Protein AF-A0A5K0XF85-F1 (afdb_monomer_lite)

Foldseek 3Di:
DDDPDDDDDDCVVVVVVVCVVDVQEEFADDDEPPPQWEKEAAPAWDPDKDWDKAQSDPRYCNNPIDIAITDRIKTFYQVLLVPDDAQAWAAEPPPAIKHWHDFDADPVRGTHYTYIHGDRVDDNVPHPHYTYIHDPDPPDDDDDDDDDDDPDPDDD

Sequence (156 aa):
GASKNLNLMEWDKLWTINKKLVDPVCPRHTAVVEEGRVLLTLTNGPETPFVRILPRHKKYEGAGQKATTYTKRIWVEKADASAMSAGEEVTLMDWGNAIINEIQKDQDENVTLMTGVLHLEGSVKTTKLKLTWLPETTELVNLSLVDLDYLITKKK

InterPro domains:
  IPR011035 Large ribosomal subunit protein bL25/Gln-tRNA synthetase, anti-codon-binding domain superfamily [SSF50715] (26-155)
  IPR020059 Glutamyl/glutaminyl-tRNA synthetase, class Ib, anti-codon binding domain [PF03950] (26-113)
  IPR050132 Glutamine/Glutamate--tRNA Ligase [PTHR43097] (1-156)

Secondary structure (DSSP, 8-state):
---SS-----HHHHHHHHHHHHTTT--------STT-EEEEETTS-SS-EEEEEESSTT-GGG-EEEEEE-SEEEE-HHHHHH--TT-EEEETTTEEEEEEEEEE-TTS-EEEEEEEEETTS-TTT-S-EE-EEES-TTPPP--------S--S--

Structure (mmCIF, N/CA/C/O backbone):
data_AF-A0A5K0XF85-F1
#
_entry.id   AF-A0A5K0XF85-F1
#
loop_
_atom_site.group_PDB
_atom_site.id
_atom_site.type_symbol
_atom_site.label_atom_id
_atom_site.label_alt_id
_atom_site.label_comp_id
_atom_site.label_asym_id
_atom_site.label_entity_id
_atom_site.label_seq_id
_atom_site.pdbx_PDB_ins_code
_atom_site.Cartn_x
_atom_site.Cartn_y
_atom_site.Cartn_z
_atom_site.occupancy
_atom_site.B_iso_or_equiv
_atom_site.auth_seq_id
_atom_site.auth_comp_id
_atom_site.auth_asym_id
_atom_site.auth_atom_id
_atom_site.pdbx_PDB_model_num
ATOM 1 N N . GLY A 1 1 ? 33.335 19.913 6.650 1.00 60.66 1 GLY A N 1
ATOM 2 C CA . GLY A 1 1 ? 34.682 20.039 6.060 1.00 60.66 1 GLY A CA 1
ATOM 3 C C . GLY A 1 1 ? 35.723 19.743 7.118 1.00 60.66 1 GLY A C 1
ATOM 4 O O . GLY A 1 1 ? 35.361 19.692 8.290 1.00 60.66 1 GLY A O 1
ATOM 5 N N . ALA A 1 2 ? 36.979 19.541 6.724 1.00 57.31 2 ALA A N 1
ATOM 6 C CA . ALA A 1 2 ? 38.074 19.389 7.679 1.00 57.31 2 ALA A CA 1
ATOM 7 C C . ALA A 1 2 ? 38.262 20.704 8.458 1.00 57.31 2 ALA A C 1
ATOM 9 O O . ALA A 1 2 ? 38.448 21.761 7.861 1.00 57.31 2 ALA A O 1
ATOM 10 N N . SER A 1 3 ? 38.147 20.643 9.783 1.00 75.44 3 SER A N 1
ATOM 11 C CA . SER A 1 3 ? 38.314 21.770 10.702 1.00 75.44 3 SER A CA 1
ATOM 12 C C . SER A 1 3 ? 39.074 21.284 11.930 1.00 75.44 3 SER A C 1
ATOM 14 O O . SER A 1 3 ? 38.939 20.125 12.315 1.00 75.44 3 SER A O 1
ATOM 16 N N . LYS A 1 4 ? 39.863 22.168 12.546 1.00 70.50 4 LYS A N 1
ATOM 17 C CA . LYS A 1 4 ? 40.552 21.888 13.814 1.00 70.50 4 LYS A CA 1
ATOM 18 C C . LYS A 1 4 ? 39.600 21.893 15.023 1.00 70.50 4 LYS A C 1
ATOM 20 O O . LYS A 1 4 ? 40.013 21.507 16.110 1.00 70.50 4 LYS A O 1
ATOM 25 N N . ASN A 1 5 ? 38.344 22.313 14.843 1.00 71.00 5 ASN A N 1
ATOM 26 C CA . ASN A 1 5 ? 37.335 22.338 15.903 1.00 71.00 5 ASN A CA 1
ATOM 27 C C . ASN A 1 5 ? 36.696 20.956 16.087 1.00 71.00 5 ASN A C 1
ATOM 29 O O . ASN A 1 5 ? 36.318 20.313 15.105 1.00 71.00 5 ASN A O 1
ATOM 33 N N . LEU A 1 6 ? 36.515 20.537 17.345 1.00 64.50 6 LEU A N 1
ATOM 34 C CA . LEU A 1 6 ? 35.748 19.340 17.689 1.00 64.50 6 LEU A CA 1
ATOM 35 C C . LEU A 1 6 ? 34.306 19.523 17.192 1.00 64.50 6 LEU A C 1
ATOM 37 O O . LEU A 1 6 ? 33.575 20.379 17.685 1.00 64.50 6 LEU A O 1
ATOM 41 N N . ASN A 1 7 ? 33.913 18.755 16.178 1.00 65.00 7 ASN A N 1
ATOM 42 C CA . ASN A 1 7 ? 32.585 18.841 15.584 1.00 65.00 7 ASN A CA 1
ATOM 43 C C . ASN A 1 7 ? 31.777 17.614 16.006 1.00 65.00 7 ASN A C 1
ATOM 45 O O . ASN A 1 7 ? 32.049 16.505 15.545 1.00 65.00 7 ASN A O 1
ATOM 49 N N . LEU A 1 8 ? 30.806 17.815 16.895 1.00 68.50 8 LEU A N 1
ATOM 50 C CA . LEU A 1 8 ? 29.811 16.798 17.211 1.00 68.50 8 LEU A CA 1
ATOM 51 C C . LEU A 1 8 ? 28.800 16.772 16.061 1.00 68.50 8 LEU A C 1
ATOM 53 O O . LEU A 1 8 ? 28.035 17.711 15.851 1.00 68.50 8 LEU A O 1
ATOM 57 N N . MET A 1 9 ? 28.860 15.717 15.252 1.00 74.19 9 MET A N 1
ATOM 58 C CA . MET A 1 9 ? 27.899 15.492 14.179 1.00 74.19 9 MET A CA 1
ATOM 59 C C . MET A 1 9 ? 26.726 14.685 14.731 1.00 74.19 9 MET A C 1
ATOM 61 O O . MET A 1 9 ? 26.930 13.606 15.279 1.00 74.19 9 MET A O 1
ATOM 65 N N . GLU A 1 10 ? 25.513 15.196 14.547 1.00 79.19 10 GLU A N 1
ATOM 66 C CA . GLU A 1 10 ? 24.287 14.469 14.877 1.00 79.19 10 GLU A CA 1
ATOM 67 C C . GLU A 1 10 ? 24.100 13.250 13.962 1.00 79.19 10 GLU A C 1
ATOM 69 O O . GLU A 1 10 ? 24.430 13.288 12.769 1.00 79.19 10 GLU A O 1
ATOM 74 N N . TRP A 1 11 ? 23.511 12.192 14.513 1.00 80.88 11 TRP A N 1
ATOM 75 C CA . TRP A 1 11 ? 23.132 10.968 13.798 1.00 80.88 11 TRP A CA 1
ATOM 76 C C . TRP A 1 11 ? 22.228 11.223 12.585 1.00 80.88 11 TRP A C 1
ATOM 78 O O . TRP A 1 11 ? 22.357 10.531 11.574 1.00 80.88 11 TRP A O 1
ATOM 88 N N . ASP A 1 12 ? 21.413 12.282 12.620 1.00 82.44 12 ASP A N 1
ATOM 89 C CA . ASP A 1 12 ? 20.583 12.725 11.494 1.00 82.44 12 ASP A CA 1
ATOM 90 C C . ASP A 1 12 ? 21.388 12.912 10.197 1.00 82.44 12 ASP A C 1
ATOM 92 O O . ASP A 1 12 ? 20.885 12.671 9.095 1.00 82.44 12 ASP A O 1
ATOM 96 N N . LYS A 1 13 ? 22.668 13.305 10.296 1.00 85.44 13 LYS A N 1
ATOM 97 C CA . LYS A 1 13 ? 23.546 13.443 9.123 1.00 85.44 13 LYS A CA 1
ATOM 98 C C . LYS A 1 13 ? 23.850 12.091 8.492 1.00 85.44 13 LYS A C 1
ATOM 100 O O . LYS A 1 13 ? 23.849 11.990 7.267 1.00 85.44 13 LYS A O 1
ATOM 105 N N . LEU A 1 14 ? 24.085 11.063 9.305 1.00 86.19 14 LEU A N 1
ATOM 106 C CA . LEU A 1 14 ? 24.346 9.708 8.826 1.00 86.19 14 LEU A CA 1
ATOM 107 C C . LEU A 1 14 ? 23.105 9.140 8.131 1.00 86.19 14 LEU A C 1
ATOM 109 O O . LEU A 1 14 ? 23.207 8.645 7.009 1.00 86.19 14 LEU A O 1
ATOM 113 N N . TRP A 1 15 ? 21.922 9.301 8.724 1.00 88.62 15 TRP A N 1
ATOM 114 C CA . TRP A 1 15 ? 20.667 8.896 8.087 1.00 88.62 15 TRP A CA 1
ATOM 115 C C . TRP A 1 15 ? 20.376 9.659 6.802 1.00 88.62 15 TRP A C 1
ATOM 117 O O . TRP A 1 15 ? 19.977 9.053 5.809 1.00 88.62 15 TRP A O 1
ATOM 127 N N . THR A 1 16 ? 20.644 10.964 6.774 1.00 91.31 16 THR A N 1
ATOM 128 C CA . THR A 1 16 ? 20.495 11.777 5.560 1.00 91.31 16 THR A CA 1
ATOM 129 C C . THR A 1 16 ? 21.409 11.281 4.440 1.00 91.31 16 THR A C 1
ATOM 131 O O . THR A 1 16 ? 20.968 11.167 3.296 1.00 91.31 16 THR A O 1
ATOM 134 N N . ILE A 1 17 ? 22.670 10.955 4.750 1.00 93.50 17 ILE A N 1
ATOM 135 C CA . ILE A 1 17 ? 23.620 10.407 3.771 1.00 93.50 17 ILE A CA 1
ATOM 136 C C . ILE A 1 17 ? 23.139 9.041 3.273 1.00 93.50 17 ILE A C 1
ATOM 138 O O . ILE A 1 17 ? 23.051 8.844 2.062 1.00 93.50 17 ILE A O 1
ATOM 142 N N . ASN A 1 18 ? 22.760 8.134 4.176 1.00 93.81 18 ASN A N 1
ATOM 143 C CA . ASN A 1 18 ? 22.259 6.810 3.806 1.00 93.81 18 ASN A CA 1
ATOM 144 C C . ASN A 1 18 ? 21.017 6.913 2.921 1.00 93.81 18 ASN A C 1
ATOM 146 O O . ASN A 1 18 ? 20.977 6.317 1.847 1.00 93.81 18 ASN A O 1
ATOM 150 N N . LYS A 1 19 ? 20.038 7.736 3.309 1.00 93.31 19 LYS A N 1
ATOM 151 C CA . LYS A 1 19 ? 18.836 7.986 2.509 1.00 93.31 19 LYS A CA 1
ATOM 152 C C . LYS A 1 19 ? 19.192 8.532 1.129 1.00 93.31 19 LYS A C 1
ATOM 154 O O . LYS A 1 19 ? 18.662 8.046 0.140 1.00 93.31 19 LYS A O 1
ATOM 159 N N . LYS A 1 20 ? 20.125 9.486 1.036 1.00 95.25 20 LYS A N 1
ATOM 160 C CA . LYS A 1 20 ? 20.564 10.058 -0.248 1.00 95.25 20 LYS A CA 1
ATOM 161 C C . LYS A 1 20 ? 21.210 9.024 -1.176 1.00 95.25 20 LYS A C 1
ATOM 163 O O . LYS A 1 20 ? 21.114 9.180 -2.388 1.00 95.25 20 LYS A O 1
ATOM 168 N N . LEU A 1 21 ? 21.876 8.008 -0.632 1.00 95.12 21 LEU A N 1
ATOM 169 C CA . LEU A 1 21 ? 22.511 6.948 -1.419 1.00 95.12 21 LEU A CA 1
ATOM 170 C C . LEU A 1 21 ? 21.531 5.830 -1.793 1.00 95.12 21 LEU A C 1
ATOM 172 O O . LEU A 1 21 ? 21.565 5.346 -2.919 1.00 95.12 21 LEU A O 1
ATOM 176 N N . VAL A 1 22 ? 20.662 5.430 -0.863 1.00 94.44 22 VAL A N 1
ATOM 177 C CA . VAL A 1 22 ? 19.769 4.272 -1.016 1.00 94.44 22 VAL A CA 1
ATOM 178 C C . VAL A 1 22 ? 18.484 4.640 -1.758 1.00 94.44 22 VAL A C 1
ATOM 180 O O . VAL A 1 22 ? 18.071 3.914 -2.661 1.00 94.44 22 VAL A O 1
ATOM 183 N N . ASP A 1 23 ? 17.865 5.776 -1.426 1.00 94.25 23 ASP A N 1
ATOM 184 C CA . ASP A 1 23 ? 16.566 6.164 -1.981 1.00 94.25 23 ASP A CA 1
ATOM 185 C C . ASP A 1 23 ? 16.567 6.308 -3.514 1.00 94.25 23 ASP A C 1
ATOM 187 O O . ASP A 1 23 ? 15.628 5.843 -4.143 1.00 94.25 23 ASP A O 1
ATOM 191 N N . PRO A 1 24 ? 17.595 6.845 -4.194 1.00 96.00 24 PRO A N 1
ATOM 192 C CA . PRO A 1 24 ? 17.550 6.949 -5.655 1.00 96.00 24 PRO A CA 1
ATOM 193 C C . PRO A 1 24 ? 17.564 5.608 -6.403 1.00 96.00 24 PRO A C 1
ATOM 195 O O . PRO A 1 24 ? 17.237 5.591 -7.589 1.00 96.00 24 PRO A O 1
ATOM 198 N N . VAL A 1 25 ? 17.972 4.511 -5.750 1.00 95.94 25 VAL A N 1
ATOM 199 C CA . VAL A 1 25 ? 18.267 3.233 -6.423 1.00 95.94 25 VAL A CA 1
ATOM 200 C C . VAL A 1 25 ? 17.487 2.034 -5.888 1.00 95.94 25 VAL A C 1
ATOM 202 O O . VAL A 1 25 ? 17.343 1.044 -6.605 1.00 95.94 25 VAL A O 1
ATOM 205 N N . CYS A 1 26 ? 16.981 2.060 -4.651 1.00 95.44 26 CYS A N 1
ATOM 206 C CA . CYS A 1 26 ? 16.450 0.835 -4.053 1.00 95.44 26 CYS A CA 1
ATOM 207 C C . CYS A 1 26 ? 15.074 0.435 -4.630 1.00 95.44 26 CYS A C 1
ATOM 209 O O . CYS A 1 26 ? 14.253 1.290 -4.952 1.00 95.44 26 CYS A O 1
ATOM 211 N N . PRO A 1 27 ? 14.765 -0.861 -4.792 1.00 95.56 27 PRO A N 1
ATOM 212 C CA . PRO A 1 27 ? 13.441 -1.294 -5.244 1.00 95.56 27 PRO A CA 1
ATOM 213 C C . PRO A 1 27 ? 12.358 -0.931 -4.217 1.00 95.56 27 PRO A C 1
ATOM 215 O O . PRO A 1 27 ? 12.638 -0.802 -3.025 1.00 95.56 27 PRO A O 1
ATOM 218 N N . ARG A 1 28 ? 11.114 -0.734 -4.672 1.00 94.06 28 ARG A N 1
ATOM 219 C CA . ARG A 1 28 ? 9.980 -0.389 -3.803 1.00 94.06 28 ARG A CA 1
ATOM 220 C C . ARG A 1 28 ? 9.068 -1.593 -3.683 1.00 94.06 28 ARG A C 1
ATOM 222 O O . ARG A 1 28 ? 8.667 -2.185 -4.687 1.00 94.06 28 ARG A O 1
ATOM 229 N N . HIS A 1 29 ? 8.747 -1.922 -2.443 1.00 92.69 29 HIS A N 1
ATOM 230 C CA . HIS A 1 29 ? 7.884 -3.028 -2.070 1.00 92.69 29 HIS A CA 1
ATOM 231 C C . HIS A 1 29 ? 6.687 -2.486 -1.300 1.00 92.69 29 HIS A C 1
ATOM 233 O O . HIS A 1 29 ? 6.766 -1.422 -0.688 1.00 92.69 29 HIS A O 1
ATOM 239 N N . THR A 1 30 ? 5.586 -3.220 -1.362 1.00 93.88 30 THR A N 1
ATOM 240 C CA . THR A 1 30 ? 4.365 -2.905 -0.631 1.00 93.88 30 THR A CA 1
ATOM 241 C C . THR A 1 30 ? 4.112 -4.040 0.340 1.00 93.88 30 THR A C 1
ATOM 243 O O . THR A 1 30 ? 4.155 -5.204 -0.052 1.00 93.88 30 THR A O 1
ATOM 246 N N . ALA A 1 31 ? 3.875 -3.685 1.593 1.00 93.94 31 ALA A N 1
ATOM 247 C CA . ALA A 1 31 ? 3.411 -4.581 2.633 1.00 93.94 31 ALA A CA 1
ATOM 248 C C . ALA A 1 31 ? 2.178 -3.935 3.267 1.00 93.94 31 ALA A C 1
ATOM 250 O O . ALA A 1 31 ? 2.027 -2.719 3.208 1.00 93.94 31 ALA A O 1
ATOM 251 N N . VAL A 1 32 ? 1.303 -4.759 3.827 1.00 94.88 32 VAL A N 1
ATOM 252 C CA . VAL A 1 32 ? 0.155 -4.328 4.625 1.00 94.88 32 VAL A CA 1
ATOM 253 C C . VAL A 1 32 ? 0.239 -5.125 5.915 1.00 94.88 32 VAL A C 1
ATOM 255 O O . VAL A 1 32 ? 0.412 -6.346 5.864 1.00 94.88 32 VAL A O 1
ATOM 258 N N . VAL A 1 33 ? 0.153 -4.443 7.055 1.00 94.19 33 VAL A N 1
ATOM 259 C CA . VAL A 1 33 ? 0.147 -5.093 8.371 1.00 94.19 33 VAL A CA 1
ATOM 260 C C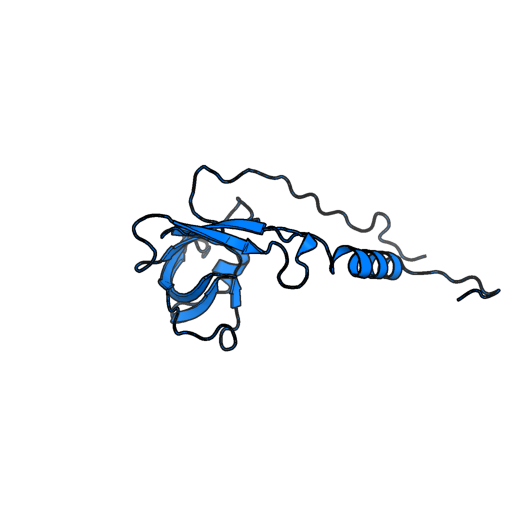 . VAL A 1 33 ? -1.050 -6.038 8.448 1.00 94.19 33 VAL A C 1
ATOM 262 O O . VAL A 1 33 ? -2.171 -5.635 8.158 1.00 94.19 33 VAL A O 1
ATOM 265 N N . GLU A 1 34 ? -0.817 -7.305 8.794 1.00 92.00 34 GLU A N 1
ATOM 266 C CA . GLU A 1 34 ? -1.880 -8.317 8.840 1.00 92.00 34 GLU A CA 1
ATOM 267 C C . GLU A 1 34 ? -2.945 -7.981 9.889 1.00 92.00 34 GLU A C 1
ATOM 269 O O . GLU A 1 34 ? -4.142 -8.131 9.638 1.00 92.00 34 GLU A O 1
ATOM 274 N N . GLU A 1 35 ? -2.512 -7.476 11.042 1.00 92.00 35 GLU A N 1
ATOM 275 C CA . GLU A 1 35 ? -3.402 -7.058 12.114 1.00 92.00 35 GLU A CA 1
ATOM 276 C C . GLU A 1 35 ? -4.239 -5.844 11.694 1.00 92.00 35 GLU A C 1
ATOM 278 O O . GLU A 1 35 ? -3.728 -4.762 11.404 1.00 92.00 35 GLU A O 1
ATOM 283 N N . GLY A 1 36 ? -5.557 -6.034 11.665 1.00 91.62 36 GLY A N 1
ATOM 284 C CA . GLY A 1 36 ? -6.509 -4.966 11.380 1.00 91.62 36 GLY A CA 1
ATOM 285 C C . GLY A 1 36 ? -6.556 -4.508 9.922 1.00 91.62 36 GLY A C 1
ATOM 286 O O . GLY A 1 36 ? -7.214 -3.503 9.652 1.00 91.62 36 GLY A O 1
ATOM 287 N N . ARG A 1 37 ? -5.903 -5.207 8.979 1.00 95.25 37 ARG A N 1
ATOM 288 C CA . ARG A 1 37 ? -6.077 -4.910 7.548 1.00 95.25 37 ARG A CA 1
ATOM 289 C C . ARG A 1 37 ? -7.549 -4.960 7.168 1.00 95.25 37 ARG A C 1
ATOM 291 O O . ARG A 1 37 ? -8.285 -5.856 7.580 1.00 95.25 37 ARG A O 1
ATOM 298 N N . VAL A 1 38 ? -7.951 -4.024 6.325 1.00 97.56 38 VAL A N 1
ATOM 299 C CA . VAL A 1 38 ? -9.336 -3.903 5.885 1.00 97.56 38 VAL A CA 1
ATOM 300 C C . VAL A 1 38 ? -9.448 -4.420 4.467 1.00 97.56 38 VAL A C 1
ATOM 302 O O . VAL A 1 38 ? -8.601 -4.151 3.612 1.00 97.56 38 VAL A O 1
ATOM 305 N N . LEU A 1 39 ? -10.507 -5.177 4.215 1.00 97.75 39 LEU A N 1
ATOM 306 C CA . LEU A 1 39 ? -10.813 -5.657 2.884 1.00 97.75 39 LEU A CA 1
ATOM 307 C C . LEU A 1 39 ? -11.670 -4.631 2.135 1.00 97.75 39 LEU A C 1
ATOM 309 O O . LEU A 1 39 ? -12.795 -4.334 2.540 1.00 97.75 39 LEU A O 1
ATOM 313 N N . LEU A 1 40 ? -11.161 -4.148 1.004 1.00 98.25 40 LEU A N 1
ATOM 314 C CA . LEU A 1 40 ? -11.880 -3.300 0.061 1.00 98.25 40 LEU A CA 1
ATOM 315 C C . LEU A 1 40 ? -12.331 -4.128 -1.148 1.00 98.25 40 LEU A C 1
ATOM 317 O O . LEU A 1 40 ? -11.515 -4.704 -1.870 1.00 98.25 40 LEU A O 1
ATOM 321 N N . THR A 1 41 ? -13.641 -4.169 -1.386 1.00 98.31 41 THR A N 1
ATOM 322 C CA . THR A 1 41 ? -14.239 -4.823 -2.557 1.00 98.31 41 THR A CA 1
ATOM 323 C C . THR A 1 41 ? -14.602 -3.787 -3.616 1.00 98.31 41 THR A C 1
ATOM 325 O O . THR A 1 41 ? -15.482 -2.953 -3.409 1.00 98.31 41 THR A O 1
ATOM 328 N N . LEU A 1 42 ? -13.952 -3.870 -4.776 1.00 98.06 42 LEU A N 1
ATOM 329 C CA . LEU A 1 42 ? -14.222 -3.028 -5.938 1.00 98.06 42 LEU A CA 1
ATOM 330 C C . LEU A 1 42 ? -15.331 -3.675 -6.772 1.00 98.06 42 LEU A C 1
ATOM 332 O O . LEU A 1 42 ? -15.113 -4.697 -7.419 1.00 98.06 42 LEU A O 1
ATOM 336 N N . THR A 1 43 ? -16.543 -3.128 -6.761 1.00 97.19 43 THR A N 1
ATOM 337 C CA . THR A 1 43 ? -17.714 -3.808 -7.342 1.00 97.19 43 THR A CA 1
ATOM 338 C C . THR A 1 43 ? -17.618 -3.972 -8.860 1.00 97.19 43 THR A C 1
ATOM 340 O O . THR A 1 43 ? -18.006 -5.026 -9.366 1.00 97.19 43 THR A O 1
ATOM 343 N N . ASN A 1 44 ? -17.012 -3.000 -9.550 1.00 96.81 44 ASN A N 1
ATOM 344 C CA . ASN A 1 44 ? -16.635 -3.028 -10.971 1.00 96.81 44 ASN A CA 1
ATOM 345 C C . ASN A 1 44 ? -15.145 -3.376 -11.197 1.00 96.81 44 ASN A C 1
ATOM 347 O O . ASN A 1 44 ? -14.582 -3.066 -12.247 1.00 96.81 44 ASN A O 1
ATOM 351 N N . GLY A 1 45 ? -14.486 -3.973 -10.198 1.00 94.31 45 GLY A N 1
ATOM 352 C CA . GLY A 1 45 ? -13.148 -4.539 -10.346 1.00 94.31 45 GLY A CA 1
ATOM 353 C C . GLY A 1 45 ? -13.122 -5.717 -11.333 1.00 94.31 45 GLY A C 1
ATOM 354 O O . GLY A 1 45 ? -14.175 -6.191 -11.764 1.00 94.31 45 GLY A O 1
ATOM 355 N N . PRO A 1 46 ? -11.930 -6.220 -11.693 1.00 94.62 46 PRO A N 1
ATOM 356 C CA . PRO A 1 46 ? -11.802 -7.306 -12.659 1.00 94.62 46 PRO A CA 1
ATOM 357 C C . PRO A 1 46 ? -12.494 -8.586 -12.176 1.00 94.62 46 PRO A C 1
ATOM 359 O O . PRO A 1 46 ? -12.251 -9.031 -11.054 1.00 94.62 46 PRO A O 1
ATOM 362 N N . GLU A 1 47 ? -13.321 -9.191 -13.033 1.00 92.50 47 GLU A N 1
ATOM 363 C CA . GLU A 1 47 ? -13.986 -10.472 -12.741 1.00 92.50 47 GLU A CA 1
ATOM 364 C C . GLU A 1 47 ? -12.971 -11.607 -12.592 1.00 92.50 47 GLU A C 1
ATOM 366 O O . GLU A 1 47 ? -13.014 -12.368 -11.627 1.00 92.50 47 GLU A O 1
ATOM 371 N N . THR A 1 48 ? -12.015 -11.666 -13.520 1.00 94.50 48 THR A N 1
ATOM 372 C CA . THR A 1 48 ? -10.875 -12.584 -13.476 1.00 94.50 48 THR A CA 1
ATOM 373 C C . THR A 1 48 ? -9.616 -11.821 -13.082 1.00 94.50 48 THR A C 1
ATOM 375 O O . THR A 1 48 ? -9.310 -10.810 -13.725 1.00 94.50 48 THR A O 1
ATOM 378 N N . PRO A 1 49 ? -8.856 -12.289 -12.075 1.00 96.00 49 PRO A N 1
ATOM 379 C CA . PRO A 1 49 ? -7.574 -11.693 -11.735 1.00 96.00 49 PRO A CA 1
ATOM 380 C C . PRO A 1 49 ? -6.641 -11.617 -12.943 1.00 96.00 49 PRO A C 1
ATOM 382 O O . PRO A 1 49 ? -6.569 -12.549 -13.744 1.00 96.00 49 PRO A O 1
ATOM 385 N N . PHE A 1 50 ? -5.898 -10.521 -13.059 1.00 96.25 50 PHE A N 1
ATOM 386 C CA . PHE A 1 50 ? -4.894 -10.355 -14.107 1.00 96.25 50 PHE A CA 1
ATOM 387 C C . PHE A 1 50 ? -3.606 -9.765 -13.541 1.00 96.25 50 PHE A C 1
ATOM 389 O O . PHE A 1 50 ? -3.599 -9.144 -12.480 1.00 96.25 50 PHE A O 1
ATOM 396 N N . VAL A 1 51 ? -2.505 -9.938 -14.266 1.00 96.88 51 VAL A N 1
ATOM 397 C CA . VAL A 1 51 ? -1.177 -9.480 -13.848 1.00 96.88 51 VAL A CA 1
ATOM 398 C C . VAL A 1 51 ? -0.689 -8.382 -14.785 1.00 96.88 51 VAL A C 1
ATOM 400 O O . VAL A 1 51 ? -0.836 -8.489 -16.003 1.00 96.88 51 VAL A O 1
ATOM 403 N N . ARG A 1 52 ? -0.070 -7.333 -14.234 1.00 96.81 52 ARG A N 1
ATOM 404 C CA . ARG A 1 52 ? 0.742 -6.383 -15.013 1.00 96.81 52 ARG A CA 1
ATOM 405 C C . ARG A 1 52 ? 2.175 -6.381 -14.522 1.00 96.81 52 ARG A C 1
ATOM 407 O O . ARG A 1 52 ? 2.433 -6.533 -13.329 1.00 96.81 52 ARG A O 1
ATOM 414 N N . ILE A 1 53 ? 3.096 -6.163 -15.452 1.00 97.00 53 ILE A N 1
ATOM 415 C CA . ILE A 1 53 ? 4.500 -5.942 -15.135 1.00 97.00 53 ILE A CA 1
ATOM 416 C C . ILE A 1 53 ? 4.726 -4.439 -14.979 1.00 97.00 53 ILE A C 1
ATOM 418 O O . ILE A 1 53 ? 4.387 -3.656 -15.864 1.00 97.00 53 ILE A O 1
ATOM 422 N N . LEU A 1 54 ? 5.271 -4.043 -13.832 1.00 95.38 54 LEU A N 1
ATOM 423 C CA . LEU A 1 54 ? 5.507 -2.653 -13.458 1.00 95.38 54 LEU A CA 1
ATOM 424 C C . LEU A 1 54 ? 6.956 -2.455 -13.003 1.00 95.38 54 LEU A C 1
ATOM 426 O O . LEU A 1 54 ? 7.549 -3.376 -12.437 1.00 95.38 54 LEU A O 1
ATOM 430 N N . PRO A 1 55 ? 7.541 -1.259 -13.168 1.00 96.31 55 PRO A N 1
ATOM 431 C CA . PRO A 1 55 ? 8.858 -0.969 -12.614 1.00 96.31 55 PRO A CA 1
ATOM 432 C C . PRO A 1 55 ? 8.823 -1.007 -11.081 1.00 96.31 55 PRO A C 1
ATOM 434 O O . PRO A 1 55 ? 7.906 -0.477 -10.450 1.00 96.31 55 PRO A O 1
ATOM 437 N N . ARG A 1 56 ? 9.864 -1.570 -10.456 1.00 95.38 56 ARG A N 1
ATOM 438 C CA . ARG A 1 56 ? 10.042 -1.493 -8.994 1.00 95.38 56 ARG A CA 1
ATOM 439 C C . ARG A 1 56 ? 10.416 -0.092 -8.531 1.00 95.38 56 ARG A C 1
ATOM 441 O O . ARG A 1 56 ? 10.162 0.247 -7.382 1.00 95.38 56 ARG A O 1
ATOM 448 N N . HIS A 1 57 ? 11.022 0.715 -9.400 1.00 95.69 57 HIS A N 1
ATOM 449 C CA . HIS A 1 57 ? 11.363 2.106 -9.128 1.00 95.69 57 HIS A CA 1
ATOM 450 C C . HIS A 1 57 ? 11.099 2.968 -10.371 1.00 95.69 57 HIS A C 1
ATOM 452 O O . HIS A 1 57 ? 11.810 2.879 -11.364 1.00 95.69 57 HIS A O 1
ATOM 458 N N . LYS A 1 58 ? 10.120 3.882 -10.305 1.00 92.19 58 LYS A N 1
ATOM 459 C CA . LYS A 1 58 ? 9.685 4.702 -11.461 1.00 92.19 58 LYS A CA 1
ATOM 460 C C . LYS A 1 58 ? 10.792 5.544 -12.105 1.00 92.19 58 LYS A C 1
ATOM 462 O O . LYS A 1 58 ? 10.727 5.837 -13.288 1.00 92.19 58 LYS A O 1
ATOM 467 N N . LYS A 1 59 ? 11.775 5.968 -11.308 1.00 93.69 59 LYS A N 1
ATOM 468 C CA . LYS A 1 59 ? 12.912 6.793 -11.756 1.00 93.69 59 LYS A CA 1
ATOM 469 C C . LYS A 1 59 ? 14.238 6.036 -11.928 1.00 93.69 59 LYS A C 1
ATOM 471 O O . LYS A 1 59 ? 15.235 6.676 -12.230 1.00 93.69 59 LYS A O 1
ATOM 476 N N . TYR A 1 60 ? 14.273 4.722 -11.688 1.00 95.44 60 TYR A N 1
ATOM 477 C CA . TYR A 1 60 ? 15.517 3.951 -11.735 1.00 95.44 60 TYR A CA 1
ATOM 478 C C . TYR A 1 60 ? 15.267 2.559 -12.309 1.00 95.44 60 TYR A C 1
ATOM 480 O O . TYR A 1 60 ? 14.808 1.650 -11.622 1.00 95.44 60 TYR A O 1
ATOM 488 N N . GLU A 1 61 ? 15.580 2.404 -13.591 1.00 93.94 61 GLU A N 1
ATOM 489 C CA . GLU A 1 61 ? 15.368 1.161 -14.336 1.00 93.94 61 GLU A CA 1
ATOM 490 C C . GLU A 1 61 ? 16.175 -0.018 -13.768 1.00 93.94 61 GLU A C 1
ATOM 492 O O . GLU A 1 61 ? 15.694 -1.150 -13.762 1.00 93.94 61 GLU A O 1
ATOM 497 N N . GLY A 1 62 ? 17.353 0.250 -13.189 1.00 94.88 62 GLY A N 1
ATOM 498 C CA . GLY A 1 62 ? 18.214 -0.769 -12.578 1.00 94.88 62 GLY A CA 1
ATOM 499 C C . GLY A 1 62 ? 17.588 -1.507 -11.387 1.00 94.88 62 GLY A C 1
ATOM 500 O O . GLY A 1 62 ? 18.057 -2.582 -11.026 1.00 94.88 62 GLY A O 1
ATOM 501 N N . ALA A 1 63 ? 16.499 -0.987 -10.803 1.00 94.94 63 ALA A N 1
ATOM 502 C CA . ALA A 1 63 ? 15.725 -1.700 -9.782 1.00 94.94 63 ALA A CA 1
ATOM 503 C C . ALA A 1 63 ? 14.894 -2.863 -10.357 1.00 94.94 63 ALA A C 1
ATOM 505 O O . ALA A 1 63 ? 14.318 -3.637 -9.591 1.00 94.94 63 ALA A O 1
ATOM 506 N N . GLY A 1 64 ? 14.794 -2.982 -11.683 1.00 96.69 64 GLY A N 1
ATOM 507 C CA . GLY A 1 64 ? 14.042 -4.031 -12.355 1.00 96.69 64 GLY A CA 1
ATOM 508 C C . GLY A 1 64 ? 12.526 -3.863 -12.249 1.00 96.69 64 GLY A C 1
ATOM 509 O O . GLY A 1 64 ? 11.991 -2.782 -11.979 1.00 96.69 64 GLY A O 1
ATOM 510 N N . GLN A 1 65 ? 11.816 -4.965 -12.485 1.00 96.62 65 GLN A N 1
ATOM 511 C CA . GLN A 1 65 ? 10.359 -4.998 -12.610 1.00 96.62 65 GLN A CA 1
ATOM 512 C C . GLN A 1 65 ? 9.717 -5.923 -11.558 1.00 96.62 65 GLN A C 1
ATOM 514 O O . GLN A 1 65 ? 10.384 -6.742 -10.916 1.00 96.62 65 GLN A O 1
ATOM 519 N N . LYS A 1 66 ? 8.415 -5.752 -11.334 1.00 94.81 66 LYS A N 1
ATOM 520 C CA . LYS A 1 66 ? 7.566 -6.586 -10.477 1.00 94.81 66 LYS A CA 1
ATOM 521 C C . LYS A 1 66 ? 6.306 -6.988 -11.236 1.00 94.81 66 LYS A C 1
ATOM 523 O O . LYS A 1 66 ? 5.785 -6.202 -12.021 1.00 94.81 66 LYS A O 1
ATOM 528 N N . ALA A 1 67 ? 5.813 -8.189 -10.962 1.00 95.19 67 ALA A N 1
ATOM 529 C CA . ALA A 1 67 ? 4.463 -8.590 -11.323 1.00 95.19 67 ALA A CA 1
ATOM 530 C C . ALA A 1 67 ? 3.503 -8.094 -10.235 1.00 95.19 67 ALA A C 1
ATOM 532 O O . ALA A 1 67 ? 3.746 -8.300 -9.047 1.00 95.19 67 ALA A O 1
ATOM 533 N N . THR A 1 68 ? 2.446 -7.394 -10.624 1.00 95.94 68 THR A N 1
ATOM 534 C CA . THR A 1 68 ? 1.382 -6.949 -9.721 1.00 95.94 68 THR A CA 1
ATOM 535 C C . THR A 1 68 ? 0.075 -7.573 -10.176 1.00 95.94 68 THR A C 1
ATOM 537 O O . THR A 1 68 ? -0.343 -7.371 -11.317 1.00 95.94 68 THR A O 1
ATOM 540 N N . THR A 1 69 ? -0.534 -8.358 -9.290 1.00 96.75 69 THR A N 1
ATOM 541 C CA . THR A 1 69 ? -1.821 -9.020 -9.517 1.00 96.75 69 THR A CA 1
ATOM 542 C C . THR A 1 69 ? -2.948 -8.082 -9.104 1.00 96.75 69 THR A C 1
ATOM 544 O O . THR A 1 69 ? -2.927 -7.518 -8.013 1.00 96.75 69 THR A O 1
ATOM 547 N N . TYR A 1 70 ? -3.928 -7.923 -9.983 1.00 96.75 70 TYR A N 1
ATOM 548 C CA . TYR A 1 70 ? -5.101 -7.082 -9.799 1.00 96.75 70 TYR A CA 1
ATOM 549 C C . TYR A 1 70 ? -6.322 -7.974 -9.616 1.00 96.75 70 TYR A C 1
ATOM 551 O O . TYR A 1 70 ? -6.616 -8.815 -10.466 1.00 96.75 70 TYR A O 1
ATOM 559 N N . THR A 1 71 ? -7.033 -7.783 -8.511 1.00 97.50 71 THR A N 1
ATOM 560 C CA . THR A 1 71 ? -8.164 -8.612 -8.079 1.00 97.50 71 THR A CA 1
ATOM 561 C C . THR A 1 71 ? -9.340 -7.732 -7.690 1.00 97.50 71 THR A C 1
ATOM 563 O O . THR A 1 71 ? -9.163 -6.604 -7.247 1.00 97.50 71 THR A O 1
ATOM 566 N N . LYS A 1 72 ? -10.565 -8.250 -7.780 1.00 97.38 72 LYS A N 1
ATOM 567 C CA . LYS A 1 72 ? -11.762 -7.524 -7.331 1.00 97.38 72 LYS A CA 1
ATOM 568 C C . LYS A 1 72 ? -11.700 -7.084 -5.858 1.00 97.38 72 LYS A C 1
ATOM 570 O O . LYS A 1 72 ? -12.288 -6.073 -5.485 1.00 97.38 72 LYS A O 1
ATOM 575 N N . ARG A 1 73 ? -11.017 -7.864 -5.020 1.00 97.94 73 ARG A N 1
ATOM 576 C CA . ARG A 1 73 ? -10.892 -7.660 -3.573 1.00 97.94 73 ARG A CA 1
ATOM 577 C C . ARG A 1 73 ? -9.432 -7.406 -3.227 1.00 97.94 73 ARG A C 1
ATOM 579 O O . ARG A 1 73 ? -8.566 -8.155 -3.684 1.00 97.94 73 ARG A O 1
ATOM 586 N N . ILE A 1 74 ? -9.168 -6.363 -2.448 1.00 98.12 74 ILE A N 1
ATOM 587 C CA . ILE A 1 74 ? -7.818 -5.954 -2.053 1.00 98.12 74 ILE A CA 1
ATOM 588 C C . ILE A 1 74 ? -7.744 -5.642 -0.564 1.00 98.12 74 ILE A C 1
ATOM 590 O O . ILE A 1 74 ? -8.713 -5.190 0.041 1.00 98.12 74 ILE A O 1
ATOM 594 N N . TRP A 1 75 ? -6.572 -5.866 0.011 1.00 98.06 75 TRP A N 1
ATOM 595 C CA . TRP A 1 75 ? -6.221 -5.483 1.367 1.00 98.06 75 TRP A CA 1
ATOM 596 C C . TRP A 1 75 ? -5.644 -4.075 1.387 1.00 98.06 75 TRP A C 1
ATOM 598 O O . TRP A 1 75 ? -4.764 -3.750 0.584 1.00 98.06 75 TRP A O 1
ATOM 608 N N . VAL A 1 76 ? -6.105 -3.273 2.340 1.00 97.44 76 VAL A N 1
ATOM 609 C CA . VAL A 1 76 ? -5.588 -1.935 2.634 1.00 97.44 76 VAL A CA 1
ATOM 610 C C . VAL A 1 76 ? -5.276 -1.808 4.123 1.00 97.44 76 VAL A C 1
ATOM 612 O O . VAL A 1 76 ? -5.814 -2.552 4.949 1.00 97.44 76 VAL A O 1
ATOM 615 N N . GLU A 1 77 ? -4.378 -0.890 4.473 1.00 95.44 77 GLU A N 1
ATOM 616 C CA . GLU A 1 77 ? -3.997 -0.674 5.869 1.00 95.44 77 GLU A CA 1
ATOM 617 C C . GLU A 1 77 ? -5.150 -0.104 6.702 1.00 95.44 77 GLU A C 1
ATOM 619 O O . GLU A 1 77 ? -5.965 0.683 6.220 1.00 95.44 77 GLU A O 1
ATOM 624 N N . LYS A 1 78 ? -5.185 -0.462 7.992 1.00 94.75 78 LYS A N 1
ATOM 625 C CA . LYS A 1 78 ? -6.190 0.031 8.944 1.00 94.75 78 LYS A CA 1
ATOM 626 C C . LYS A 1 78 ? -6.199 1.556 9.053 1.00 94.75 78 LYS A C 1
ATOM 628 O O . LYS A 1 78 ? -7.269 2.161 9.132 1.00 94.75 78 LYS A O 1
ATOM 633 N N . ALA A 1 79 ? -5.013 2.165 9.089 1.00 93.56 79 ALA A N 1
ATOM 634 C CA . ALA A 1 79 ? -4.855 3.610 9.233 1.00 93.56 79 ALA A CA 1
ATOM 635 C C . ALA A 1 79 ? -5.432 4.346 8.017 1.00 93.56 79 ALA A C 1
ATOM 637 O O . ALA A 1 79 ? -6.226 5.271 8.176 1.00 93.56 79 ALA A O 1
ATOM 638 N N . ASP A 1 80 ? -5.112 3.857 6.820 1.00 94.38 80 ASP A N 1
ATOM 639 C CA . ASP A 1 80 ? -5.659 4.352 5.560 1.00 94.38 80 ASP A CA 1
ATOM 640 C C . ASP A 1 80 ?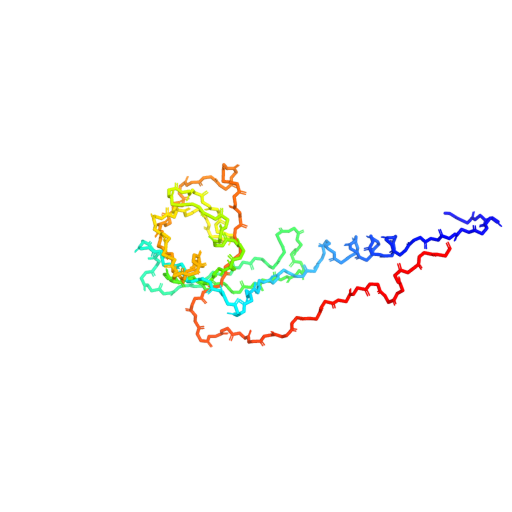 -7.181 4.166 5.489 1.00 94.38 80 ASP A C 1
ATOM 642 O O . ASP A 1 80 ? -7.906 5.098 5.147 1.00 94.38 80 ASP A O 1
ATOM 646 N N . ALA A 1 81 ? -7.683 2.986 5.868 1.00 94.81 81 ALA A N 1
ATOM 647 C CA . ALA A 1 81 ? -9.115 2.693 5.904 1.00 94.81 81 ALA A CA 1
ATOM 648 C C . ALA A 1 81 ? -9.886 3.629 6.842 1.00 94.81 81 ALA A C 1
ATOM 650 O O . ALA A 1 81 ? -10.951 4.127 6.489 1.00 94.81 81 ALA A O 1
ATOM 651 N N . SER A 1 82 ? -9.323 3.904 8.018 1.00 94.25 82 SER A N 1
ATOM 652 C CA . SER A 1 82 ? -9.910 4.807 9.014 1.00 94.25 82 SER A CA 1
ATOM 653 C C . SER A 1 82 ? -9.8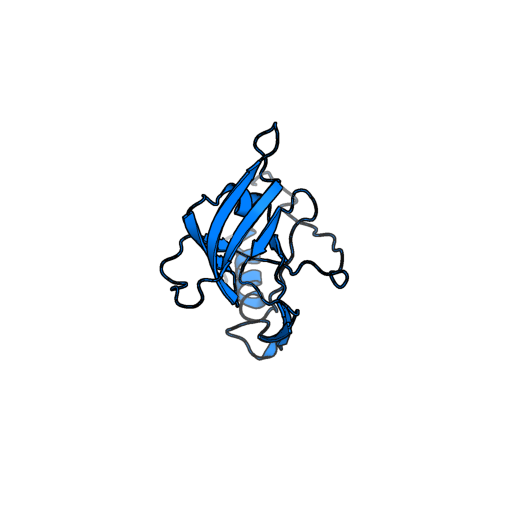95 6.276 8.580 1.00 94.25 82 SER A C 1
ATOM 655 O O . SER A 1 82 ? -10.710 7.057 9.066 1.00 94.25 82 SER A O 1
ATOM 657 N N . ALA A 1 83 ? -8.976 6.662 7.691 1.00 94.19 83 ALA A N 1
ATOM 658 C CA . ALA A 1 83 ? -8.867 8.026 7.178 1.00 94.19 83 ALA A CA 1
ATOM 659 C C . ALA A 1 83 ? -9.845 8.326 6.027 1.00 94.19 83 ALA A C 1
ATOM 661 O O . ALA A 1 83 ? -10.048 9.495 5.703 1.00 94.19 83 ALA A O 1
ATOM 662 N N . MET A 1 84 ? -10.434 7.294 5.415 1.00 94.69 84 MET A N 1
ATOM 663 C CA . MET A 1 84 ? -11.357 7.431 4.290 1.00 94.69 84 MET A CA 1
ATOM 664 C C . MET A 1 84 ? -12.792 7.726 4.725 1.00 94.69 84 MET A C 1
ATOM 666 O O . MET A 1 84 ? -13.251 7.317 5.792 1.00 94.69 84 MET A O 1
ATOM 670 N N . SER A 1 85 ? -13.532 8.390 3.838 1.00 94.94 85 SER A N 1
ATOM 671 C CA . SER A 1 85 ? -14.970 8.634 3.983 1.00 94.94 85 SER A CA 1
ATOM 672 C C . SER A 1 85 ? -15.780 8.041 2.827 1.00 94.94 85 SER A C 1
ATOM 674 O O . SER A 1 85 ? -15.306 7.934 1.698 1.00 94.94 85 SER A O 1
ATOM 676 N N . ALA A 1 86 ? -17.041 7.685 3.084 1.00 95.88 86 ALA A N 1
ATOM 677 C CA . ALA A 1 86 ? -17.966 7.314 2.013 1.00 95.88 86 ALA A CA 1
ATOM 678 C C . ALA A 1 86 ? -18.186 8.503 1.054 1.00 95.88 86 ALA A C 1
ATOM 680 O O . ALA A 1 86 ? -18.335 9.647 1.484 1.00 95.88 86 ALA A O 1
ATOM 681 N N . GLY A 1 87 ? -18.192 8.227 -0.247 1.00 95.44 87 GLY A N 1
ATOM 682 C CA . GLY A 1 87 ? -18.204 9.204 -1.336 1.00 95.44 87 GLY A CA 1
ATOM 683 C C . GLY A 1 87 ? -16.830 9.787 -1.690 1.00 95.44 87 GLY A C 1
ATOM 684 O O . GLY A 1 87 ? -16.737 10.560 -2.643 1.00 95.44 87 GLY A O 1
ATOM 685 N N . GLU A 1 88 ? -15.765 9.447 -0.958 1.00 95.81 88 GLU A N 1
ATOM 686 C CA . GLU A 1 88 ? -14.424 9.966 -1.227 1.00 95.81 88 GLU A CA 1
ATOM 687 C C . GLU A 1 88 ? -13.760 9.257 -2.413 1.00 95.81 88 GLU A C 1
ATOM 689 O O . GLU A 1 88 ? -13.805 8.032 -2.541 1.00 95.81 88 GLU A O 1
ATOM 694 N N . GLU A 1 89 ? -13.097 10.043 -3.265 1.00 97.00 89 GLU A N 1
ATOM 695 C CA . GLU A 1 89 ? -12.242 9.535 -4.332 1.00 97.00 89 GLU A CA 1
ATOM 696 C C . GLU A 1 89 ? -10.784 9.441 -3.859 1.00 97.00 89 GLU A C 1
ATOM 698 O O . GLU A 1 89 ? -10.169 10.428 -3.439 1.00 97.00 89 GLU A O 1
ATOM 703 N N . VAL A 1 90 ? -10.209 8.248 -3.983 1.00 96.94 90 VAL A N 1
ATOM 704 C CA . VAL A 1 90 ? -8.852 7.916 -3.540 1.00 96.94 90 VAL A CA 1
ATOM 705 C C . VAL A 1 90 ? -8.022 7.364 -4.692 1.00 96.94 90 VAL A C 1
ATOM 707 O O . VAL A 1 90 ? -8.550 6.756 -5.622 1.00 96.94 90 VAL A O 1
ATOM 710 N N . THR A 1 91 ? -6.701 7.549 -4.643 1.00 97.50 91 THR A N 1
ATOM 711 C CA . THR A 1 91 ? -5.786 6.909 -5.601 1.00 97.50 91 THR A CA 1
ATOM 712 C C . THR A 1 91 ? -5.324 5.561 -5.059 1.00 97.50 91 THR A C 1
ATOM 714 O O . THR A 1 91 ? -4.682 5.505 -4.013 1.00 97.50 91 THR A O 1
ATOM 717 N N . LEU A 1 92 ? -5.529 4.491 -5.819 1.00 96.88 92 LEU A N 1
ATOM 718 C CA . LEU A 1 92 ? -4.851 3.210 -5.642 1.00 96.88 92 LEU A 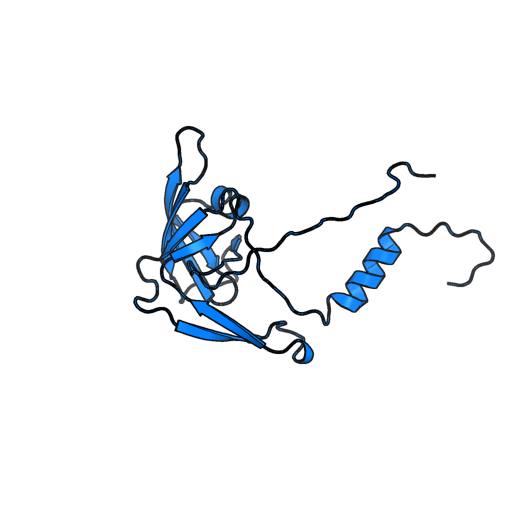CA 1
ATOM 719 C C . LEU A 1 92 ? -3.523 3.248 -6.409 1.00 96.88 92 LEU A C 1
ATOM 721 O O . LEU A 1 92 ? -3.495 3.372 -7.640 1.00 96.88 92 LEU A O 1
ATOM 725 N N . MET A 1 93 ? -2.404 3.168 -5.685 1.00 94.81 93 MET A N 1
ATOM 726 C CA . MET A 1 93 ? -1.072 3.313 -6.276 1.00 94.81 93 MET A CA 1
ATOM 727 C C . MET A 1 93 ? -0.843 2.298 -7.404 1.00 94.81 93 MET A C 1
ATOM 729 O O . MET A 1 93 ? -1.099 1.107 -7.249 1.00 94.81 93 MET A O 1
ATOM 733 N N . ASP A 1 94 ? -0.372 2.796 -8.552 1.00 92.69 94 ASP A N 1
ATOM 734 C CA . ASP A 1 94 ? -0.119 2.027 -9.782 1.00 92.69 94 ASP A CA 1
ATOM 735 C C . ASP A 1 94 ? -1.343 1.284 -10.365 1.00 92.69 94 ASP A C 1
ATOM 737 O O . ASP A 1 94 ? -1.196 0.383 -11.196 1.00 92.69 94 ASP A O 1
ATOM 741 N N . TRP A 1 95 ? -2.558 1.688 -9.982 1.00 95.06 95 TRP A N 1
ATOM 742 C CA . TRP A 1 95 ? -3.806 1.185 -10.560 1.00 95.06 95 TRP A CA 1
ATOM 743 C C . TRP A 1 95 ? -4.656 2.305 -11.165 1.00 95.06 95 TRP A C 1
ATOM 745 O O . TRP A 1 95 ? -4.992 2.236 -12.346 1.00 95.06 95 TRP A O 1
ATOM 755 N N . GLY A 1 96 ? -4.973 3.339 -10.387 1.00 95.19 96 GLY A N 1
ATOM 756 C CA . GLY A 1 96 ? -5.899 4.405 -10.776 1.00 95.19 96 GLY A CA 1
ATOM 757 C C . GLY A 1 96 ? -6.734 4.869 -9.588 1.00 95.19 96 GLY A C 1
ATOM 758 O O . GLY A 1 96 ? -6.421 4.530 -8.448 1.00 95.19 96 GLY A O 1
ATOM 759 N N . ASN A 1 97 ? -7.790 5.635 -9.842 1.00 97.25 97 ASN A N 1
ATOM 760 C CA . ASN A 1 97 ? -8.660 6.113 -8.775 1.00 97.25 97 ASN A CA 1
ATOM 761 C C . ASN A 1 97 ? -9.787 5.119 -8.472 1.00 97.25 97 ASN A C 1
ATOM 763 O O . ASN A 1 97 ? -10.197 4.327 -9.327 1.00 97.25 97 ASN A O 1
ATOM 767 N N . ALA A 1 98 ? -10.305 5.191 -7.252 1.00 97.50 98 ALA A N 1
ATOM 768 C CA . ALA A 1 98 ? -11.511 4.509 -6.821 1.00 97.50 98 ALA A CA 1
ATOM 769 C C . ALA A 1 98 ? -12.361 5.448 -5.959 1.00 97.50 98 ALA A C 1
ATOM 771 O O . ALA A 1 98 ? -11.823 6.291 -5.246 1.00 97.50 98 ALA A O 1
ATOM 772 N N . ILE A 1 99 ? -13.678 5.291 -6.021 1.00 97.31 99 ILE A N 1
ATOM 773 C CA . ILE A 1 99 ? -14.633 5.993 -5.166 1.00 97.31 99 ILE A CA 1
ATOM 774 C C . ILE A 1 99 ? -15.120 5.003 -4.116 1.00 97.31 99 ILE A C 1
ATOM 776 O O . ILE A 1 99 ? -15.581 3.909 -4.457 1.00 97.31 99 ILE A O 1
ATOM 780 N N . ILE A 1 100 ? -14.993 5.366 -2.843 1.00 97.69 100 ILE A N 1
ATOM 781 C CA . ILE A 1 100 ? -15.474 4.552 -1.727 1.00 97.69 100 ILE A CA 1
ATOM 782 C C . ILE A 1 100 ? -16.974 4.778 -1.578 1.00 97.69 100 ILE A C 1
ATOM 784 O O . ILE A 1 100 ? -17.414 5.910 -1.429 1.00 97.69 100 ILE A O 1
ATOM 788 N N . ASN A 1 101 ? -17.770 3.716 -1.615 1.00 96.88 101 ASN A N 1
ATOM 789 C CA . ASN A 1 101 ? -19.229 3.807 -1.536 1.00 96.88 101 ASN A CA 1
ATOM 790 C C . ASN A 1 101 ? -19.732 3.541 -0.118 1.00 96.88 101 ASN A C 1
ATOM 792 O O . ASN A 1 101 ? -20.581 4.270 0.384 1.00 96.88 101 ASN A O 1
ATOM 796 N N . GLU A 1 102 ? -19.203 2.502 0.526 1.00 97.00 102 GLU A N 1
ATOM 797 C CA . GLU A 1 102 ? -19.654 2.052 1.839 1.00 97.00 102 GLU A CA 1
ATOM 798 C C . GLU A 1 102 ? -18.457 1.687 2.714 1.00 97.00 102 GLU A C 1
ATOM 800 O O . GLU A 1 102 ? -17.488 1.080 2.250 1.00 97.00 102 GLU A O 1
ATOM 805 N N . ILE A 1 103 ? -18.555 2.040 3.993 1.00 97.19 103 ILE A N 1
ATOM 806 C CA . ILE A 1 103 ? -17.589 1.694 5.031 1.00 97.19 103 ILE A CA 1
ATOM 807 C C . ILE A 1 103 ? -18.376 1.047 6.164 1.00 97.19 103 ILE A C 1
ATOM 809 O O . ILE A 1 103 ? -19.219 1.693 6.786 1.00 97.19 103 ILE A O 1
ATOM 813 N N . GLN A 1 104 ? -18.102 -0.225 6.424 1.00 96.06 104 GLN A N 1
ATOM 814 C CA . GLN A 1 104 ? -18.705 -0.969 7.520 1.00 96.06 104 GLN A CA 1
ATOM 815 C C . GLN A 1 104 ? -17.781 -0.931 8.729 1.00 96.06 104 GLN A C 1
ATOM 817 O O . GLN A 1 104 ? -16.563 -1.095 8.605 1.00 96.06 104 GLN A O 1
ATOM 822 N N . LYS A 1 105 ? -18.379 -0.712 9.898 1.00 95.38 105 LYS A N 1
ATOM 823 C CA . LYS A 1 105 ? -17.682 -0.642 11.178 1.00 95.38 105 LYS A CA 1
ATOM 824 C C . LYS A 1 105 ? -18.245 -1.664 12.155 1.00 95.38 105 LYS A C 1
ATOM 826 O O . LYS A 1 105 ? -19.417 -2.026 12.060 1.00 95.38 105 LYS A O 1
ATOM 831 N N . ASP A 1 106 ? -17.405 -2.137 13.065 1.00 92.50 106 ASP A N 1
ATOM 832 C CA . ASP A 1 106 ? -17.839 -2.953 14.197 1.00 92.50 106 ASP A CA 1
ATOM 833 C C . ASP A 1 106 ? -18.425 -2.098 15.339 1.00 92.50 106 ASP A C 1
ATOM 835 O O . ASP A 1 106 ? -18.635 -0.890 15.201 1.00 92.50 106 ASP A O 1
ATOM 839 N N . GLN A 1 107 ? -18.735 -2.745 16.467 1.00 93.06 107 GLN A N 1
ATOM 840 C CA . GLN A 1 107 ? -19.293 -2.094 17.660 1.00 93.06 107 GLN A CA 1
ATOM 841 C C . GLN A 1 107 ? -18.316 -1.105 18.317 1.00 93.06 107 GLN A C 1
ATOM 843 O O . GLN A 1 107 ? -18.763 -0.188 18.999 1.00 93.06 107 GLN A O 1
ATOM 848 N N . ASP A 1 108 ? -17.014 -1.266 18.070 1.00 90.94 108 ASP A N 1
ATOM 849 C CA . ASP A 1 108 ? -15.932 -0.429 18.597 1.00 90.94 108 ASP A CA 1
ATOM 850 C C . ASP A 1 108 ? -15.514 0.665 17.590 1.00 90.94 108 ASP A C 1
ATOM 852 O O . ASP A 1 108 ? -14.443 1.261 17.703 1.00 90.94 108 ASP A O 1
ATOM 856 N N . GLU A 1 109 ? -16.350 0.918 16.577 1.00 89.56 109 GLU A N 1
ATOM 857 C CA . GLU A 1 109 ? -16.132 1.861 15.475 1.00 89.56 109 GLU A CA 1
ATOM 858 C C . GLU A 1 109 ? -14.908 1.570 14.581 1.00 89.56 109 GLU A C 1
ATOM 860 O O . GLU A 1 109 ? -14.525 2.415 13.758 1.00 89.56 109 GLU A O 1
ATOM 865 N N . ASN A 1 110 ? -14.317 0.373 14.655 1.00 91.75 110 ASN A N 1
ATOM 866 C CA . ASN A 1 110 ? -13.238 -0.014 13.751 1.00 91.75 110 ASN A CA 1
ATOM 867 C C . ASN A 1 110 ? -13.802 -0.372 12.378 1.00 91.75 110 ASN A C 1
ATOM 869 O O . ASN A 1 110 ? -14.766 -1.126 12.267 1.00 91.75 110 ASN A O 1
ATOM 873 N N . VAL A 1 111 ? -13.158 0.114 11.316 1.00 95.00 111 VAL A N 1
ATOM 874 C CA . VAL A 1 111 ? -13.503 -0.279 9.946 1.00 95.00 111 VAL A CA 1
ATOM 875 C C . VAL A 1 111 ? -13.154 -1.752 9.728 1.00 95.00 111 VAL A C 1
ATOM 877 O O . VAL A 1 111 ? -12.008 -2.150 9.923 1.00 95.00 111 VAL A O 1
ATOM 880 N N . THR A 1 112 ? -14.127 -2.549 9.291 1.00 94.56 112 THR A N 1
ATOM 881 C CA . THR A 1 112 ? -13.961 -3.992 9.047 1.00 94.56 112 THR A CA 1
ATOM 882 C C . THR A 1 112 ? -13.986 -4.334 7.562 1.00 94.56 112 THR A C 1
ATOM 884 O O . THR A 1 112 ? -13.197 -5.157 7.093 1.00 94.56 112 THR A O 1
ATOM 887 N N . LEU A 1 113 ? -14.865 -3.680 6.801 1.00 96.25 113 LEU A N 1
ATOM 888 C CA . LEU A 1 113 ? -15.093 -3.920 5.379 1.00 96.25 113 LEU A CA 1
ATOM 889 C C . LEU A 1 113 ? -15.370 -2.604 4.661 1.00 96.25 113 LEU A C 1
ATOM 891 O O . LEU A 1 113 ? -15.993 -1.696 5.210 1.00 96.25 113 LEU A O 1
ATOM 895 N N . MET A 1 114 ? -14.946 -2.520 3.404 1.00 97.75 114 MET A N 1
ATOM 896 C CA . MET A 1 114 ? -15.268 -1.394 2.534 1.00 97.75 114 MET A CA 1
ATOM 897 C C . MET A 1 114 ? -15.705 -1.876 1.160 1.00 97.75 114 MET A C 1
ATOM 899 O O . MET A 1 114 ? -15.222 -2.890 0.644 1.00 97.75 114 MET A O 1
ATOM 903 N N . THR A 1 115 ? -16.592 -1.111 0.535 1.00 98.12 115 THR A N 1
ATOM 904 C CA . THR A 1 115 ? -16.956 -1.296 -0.867 1.00 98.12 115 THR A CA 1
ATOM 905 C C . THR A 1 115 ? -16.720 -0.009 -1.638 1.00 98.12 115 THR A C 1
ATOM 907 O O . THR A 1 115 ? -16.863 1.096 -1.117 1.00 98.12 115 THR A O 1
ATOM 910 N N . GLY A 1 116 ? -16.335 -0.148 -2.899 1.00 97.75 116 GLY A N 1
ATOM 911 C CA . GLY A 1 116 ? -16.090 0.987 -3.773 1.00 97.75 116 GLY A CA 1
ATOM 912 C C . GLY A 1 116 ? -16.156 0.601 -5.238 1.00 97.75 116 GLY A C 1
ATOM 913 O O . GLY A 1 116 ? -16.417 -0.551 -5.586 1.00 97.75 116 GLY A O 1
ATOM 914 N N . VAL A 1 117 ? -15.910 1.577 -6.100 1.00 97.81 117 VAL A N 1
ATOM 915 C CA . VAL A 1 117 ? -15.860 1.414 -7.555 1.00 97.81 117 VAL A CA 1
ATOM 916 C C . VAL A 1 117 ? -14.576 2.015 -8.101 1.00 97.81 117 VAL A C 1
ATOM 918 O O . VAL A 1 117 ? -14.167 3.095 -7.693 1.00 97.81 117 VAL A O 1
ATOM 921 N N . LEU A 1 118 ? -13.940 1.335 -9.048 1.00 97.25 118 LEU A N 1
ATOM 922 C CA . LEU A 1 118 ? -12.873 1.902 -9.858 1.00 97.25 118 LEU A CA 1
ATOM 923 C C . LEU A 1 118 ? -13.418 3.053 -10.703 1.00 97.25 118 LEU A C 1
ATOM 925 O O . LEU A 1 118 ? -14.436 2.909 -11.382 1.00 97.25 118 LEU A O 1
ATOM 929 N N . HIS A 1 119 ? -12.683 4.157 -10.704 1.00 96.19 119 HIS A N 1
ATOM 930 C CA . HIS A 1 119 ? -12.946 5.353 -11.490 1.00 96.19 119 HIS A CA 1
ATOM 931 C C . HIS A 1 119 ? -11.672 5.722 -12.263 1.00 96.19 119 HIS A C 1
ATOM 933 O O . HIS A 1 119 ? -10.948 6.651 -11.923 1.00 96.19 119 HIS A O 1
ATOM 939 N N . LEU A 1 120 ? -11.344 4.938 -13.295 1.00 93.00 120 LEU A N 1
ATOM 940 C CA . LEU A 1 120 ? -10.059 5.056 -14.006 1.00 93.00 120 LEU A CA 1
ATOM 941 C C . LEU A 1 120 ? -9.925 6.337 -14.848 1.00 93.00 120 LEU A C 1
ATOM 943 O O . LEU A 1 120 ? -8.814 6.687 -15.238 1.00 93.00 120 LEU A O 1
ATOM 947 N N . GLU A 1 121 ? -11.035 7.030 -15.109 1.00 91.44 121 GLU A N 1
ATOM 948 C CA . GLU A 1 121 ? -11.070 8.351 -15.755 1.00 91.44 121 GLU A CA 1
ATOM 949 C C . GLU A 1 121 ? -10.706 9.490 -14.785 1.00 91.44 121 GLU A C 1
ATOM 951 O O . GLU A 1 121 ? -10.414 10.610 -15.211 1.00 91.44 121 GLU A O 1
ATOM 956 N N . GLY A 1 122 ? -10.691 9.200 -13.480 1.00 86.19 122 GLY A N 1
ATOM 957 C CA . GLY A 1 122 ? -10.304 10.128 -12.430 1.00 86.19 122 GLY A CA 1
ATOM 958 C C . GLY A 1 122 ? -8.839 10.564 -12.510 1.00 86.19 122 GLY A C 1
ATOM 959 O O . GLY A 1 122 ? -7.983 9.942 -13.144 1.00 86.19 122 GLY A O 1
ATOM 960 N N . SER A 1 123 ? -8.524 11.663 -11.825 1.00 89.50 123 SER A N 1
ATOM 961 C CA . SER A 1 123 ? -7.174 12.224 -11.797 1.00 89.50 123 SER A CA 1
ATOM 962 C C . SER A 1 123 ? -6.468 11.917 -10.481 1.00 89.50 123 SER A C 1
ATOM 964 O O . SER A 1 123 ? -6.868 12.367 -9.411 1.00 89.50 123 SER A O 1
ATOM 966 N N . VAL A 1 124 ? -5.313 11.255 -10.547 1.00 86.00 124 VAL A N 1
ATOM 967 C CA . VAL A 1 124 ? -4.447 11.010 -9.371 1.00 86.00 124 VAL A CA 1
ATOM 968 C C . VAL A 1 124 ? -3.879 12.294 -8.737 1.00 86.00 124 VAL A C 1
ATOM 970 O O . VAL A 1 124 ? -3.170 12.252 -7.725 1.00 86.00 124 VAL A O 1
ATOM 973 N N . LYS A 1 125 ? -4.093 13.450 -9.382 1.00 86.94 125 LYS A N 1
ATOM 974 C CA . LYS A 1 125 ? -3.670 14.771 -8.897 1.00 86.94 125 LYS A CA 1
ATOM 975 C C . LYS A 1 125 ? -4.738 15.452 -8.039 1.00 86.94 125 LYS A C 1
ATOM 977 O O . LYS A 1 125 ? -4.386 16.366 -7.302 1.00 86.94 125 LYS A O 1
ATOM 982 N N . THR A 1 126 ? -6.005 15.052 -8.155 1.00 88.06 126 THR A N 1
ATOM 983 C CA . THR A 1 126 ? -7.129 15.682 -7.439 1.00 88.06 126 THR A CA 1
ATOM 984 C C . THR A 1 126 ? -7.441 14.986 -6.119 1.00 88.06 126 THR A C 1
ATOM 986 O O . THR A 1 126 ? -7.961 15.619 -5.205 1.00 88.06 126 THR A O 1
ATOM 989 N N . THR A 1 127 ? -7.081 13.710 -5.987 1.00 91.56 127 THR A N 1
ATOM 990 C CA . THR A 1 127 ? -7.285 12.932 -4.760 1.00 91.56 127 THR A CA 1
ATOM 991 C C . THR A 1 127 ? -6.269 13.306 -3.685 1.00 91.56 127 THR A C 1
ATOM 993 O O . THR A 1 127 ? -5.073 13.433 -3.972 1.00 91.56 127 THR A O 1
ATOM 996 N N .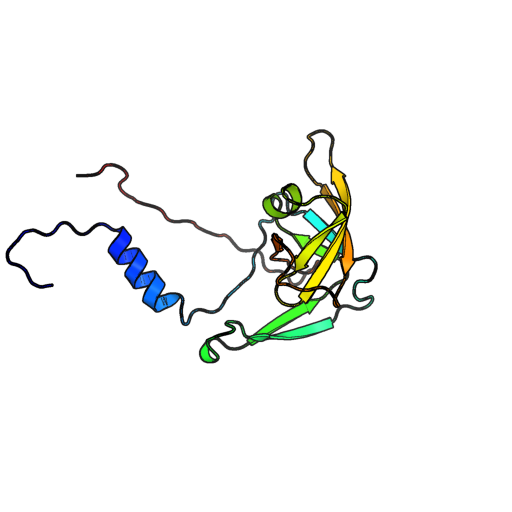 LYS A 1 128 ? -6.724 13.397 -2.434 1.00 90.75 128 LYS A N 1
ATOM 997 C CA . LYS A 1 128 ? -5.857 13.663 -1.277 1.00 90.75 128 LYS A CA 1
ATOM 998 C C . LYS A 1 128 ? -5.143 12.402 -0.793 1.00 90.75 128 LYS A C 1
ATOM 1000 O O . LYS A 1 128 ? -3.943 12.448 -0.536 1.00 90.75 128 LYS A O 1
ATOM 1005 N N . LEU A 1 129 ? -5.869 11.287 -0.709 1.00 94.62 129 LEU A N 1
ATOM 1006 C CA . LEU A 1 129 ? -5.349 10.015 -0.215 1.00 94.62 129 LEU A CA 1
ATOM 1007 C C . LEU A 1 129 ? -4.790 9.159 -1.355 1.00 94.62 129 LEU A C 1
ATOM 1009 O O . LEU A 1 129 ? -5.395 9.027 -2.424 1.00 94.62 129 LEU A O 1
ATOM 1013 N N . LYS A 1 130 ? -3.607 8.586 -1.115 1.00 95.12 130 LYS A N 1
ATOM 1014 C CA . LYS A 1 130 ? -2.908 7.680 -2.030 1.00 95.12 130 LYS A CA 1
ATOM 1015 C C . LYS A 1 130 ? -2.552 6.414 -1.280 1.00 95.12 130 LYS A C 1
ATOM 1017 O O . LYS A 1 130 ? -1.706 6.448 -0.396 1.00 95.12 130 LYS A O 1
ATOM 1022 N N . LEU A 1 131 ? -3.195 5.325 -1.661 1.00 95.06 131 LEU A N 1
ATOM 1023 C CA . LEU A 1 131 ? -3.215 4.094 -0.897 1.00 95.06 131 LEU A CA 1
ATOM 1024 C C . LEU A 1 131 ? -2.281 3.064 -1.507 1.00 95.06 131 LEU A C 1
ATOM 1026 O O . LEU A 1 131 ? -2.278 2.826 -2.724 1.00 95.06 131 LEU A O 1
ATOM 1030 N N . THR A 1 132 ? -1.528 2.409 -0.639 1.00 94.88 132 THR A N 1
ATOM 1031 C CA . THR A 1 132 ? -0.912 1.126 -0.947 1.00 94.88 132 THR A CA 1
ATOM 1032 C C . THR A 1 132 ? -1.899 -0.001 -0.689 1.00 94.88 132 THR A C 1
ATOM 1034 O O . THR A 1 132 ? -2.695 0.049 0.243 1.00 94.88 132 THR A O 1
ATOM 1037 N N . TRP A 1 133 ? -1.855 -1.025 -1.534 1.00 97.19 133 TRP A N 1
ATOM 1038 C CA . TRP A 1 133 ? -2.794 -2.136 -1.485 1.00 97.19 133 TRP A CA 1
ATOM 1039 C C . TRP A 1 133 ? -2.098 -3.441 -1.862 1.00 97.19 133 TRP A C 1
ATOM 1041 O O . TRP A 1 133 ? -1.088 -3.439 -2.572 1.00 97.19 133 TRP A O 1
ATOM 1051 N N . LEU A 1 134 ? -2.654 -4.557 -1.395 1.00 97.50 134 LEU A N 1
ATOM 1052 C CA . LEU A 1 134 ? -2.267 -5.904 -1.812 1.00 97.50 134 LEU A CA 1
ATOM 1053 C C . LEU A 1 134 ? -3.493 -6.659 -2.332 1.00 97.50 134 LEU A C 1
ATOM 1055 O O . LEU A 1 134 ? -4.579 -6.489 -1.782 1.00 97.50 134 LEU A O 1
ATOM 1059 N N . PRO A 1 135 ? -3.364 -7.498 -3.368 1.00 97.50 135 PRO A N 1
ATOM 1060 C CA . PRO A 1 135 ? -4.470 -8.336 -3.813 1.00 97.50 135 PRO A CA 1
ATOM 1061 C C . PRO A 1 135 ? -4.879 -9.325 -2.719 1.00 97.50 135 PRO A C 1
ATOM 1063 O O . PRO A 1 135 ? -4.029 -9.854 -2.002 1.00 97.50 135 PRO A O 1
ATOM 1066 N N . GLU A 1 136 ? -6.172 -9.623 -2.610 1.00 95.88 136 GLU A N 1
ATOM 1067 C CA . GLU A 1 136 ? -6.607 -10.804 -1.871 1.00 95.88 136 GLU A CA 1
ATOM 1068 C C . GLU A 1 136 ? -6.190 -12.057 -2.660 1.00 95.88 136 GLU A C 1
ATOM 1070 O O . GLU A 1 136 ? -6.773 -12.382 -3.693 1.00 95.88 136 GLU A O 1
ATOM 1075 N N . THR A 1 137 ? -5.139 -12.736 -2.201 1.00 94.00 137 THR A N 1
ATOM 1076 C CA . THR A 1 137 ? -4.618 -13.969 -2.805 1.00 94.00 137 THR A CA 1
ATOM 1077 C C . THR A 1 137 ? -3.853 -14.793 -1.770 1.00 94.00 137 THR A C 1
ATOM 1079 O O . THR A 1 137 ? -3.379 -14.263 -0.764 1.00 94.00 137 THR A O 1
ATOM 1082 N N . THR A 1 138 ? -3.701 -16.089 -2.032 1.00 90.69 138 THR A N 1
ATOM 1083 C CA . THR A 1 138 ? -2.891 -17.016 -1.229 1.00 90.69 138 THR A CA 1
ATOM 1084 C C . THR A 1 138 ? -1.395 -16.944 -1.550 1.00 90.69 138 THR A C 1
ATOM 1086 O O . THR A 1 138 ? -0.600 -17.582 -0.874 1.00 90.69 138 THR A O 1
ATOM 1089 N N . GLU A 1 139 ? -0.998 -16.189 -2.579 1.00 91.25 139 GLU A N 1
ATOM 1090 C CA . GLU A 1 139 ? 0.407 -16.027 -2.995 1.00 91.25 139 GLU A CA 1
ATOM 1091 C C . GLU A 1 139 ? 1.179 -14.978 -2.173 1.00 91.25 139 GLU A C 1
ATOM 1093 O O . GLU A 1 139 ? 2.375 -14.774 -2.390 1.00 91.25 139 GLU A O 1
ATOM 1098 N N . LEU A 1 140 ? 0.512 -14.279 -1.246 1.00 93.19 140 LEU A N 1
ATOM 1099 C CA . LEU A 1 140 ? 1.173 -13.306 -0.378 1.00 93.19 140 LEU A CA 1
ATOM 1100 C C . LEU A 1 140 ? 2.129 -14.007 0.594 1.00 93.19 140 LEU A C 1
ATOM 1102 O O . LEU A 1 140 ? 1.817 -15.051 1.161 1.00 93.19 140 LEU A O 1
ATOM 1106 N N . VAL A 1 141 ? 3.293 -13.394 0.808 1.00 93.25 141 VAL A N 1
ATOM 1107 C CA . VAL A 1 141 ? 4.325 -13.903 1.717 1.00 93.25 141 VAL A CA 1
ATOM 1108 C C . VAL A 1 141 ? 4.267 -13.133 3.030 1.00 93.25 141 VAL A C 1
ATOM 1110 O O . VAL A 1 141 ? 4.324 -11.903 3.028 1.00 93.25 141 VAL A O 1
ATOM 1113 N N . ASN A 1 142 ? 4.204 -13.860 4.145 1.00 92.75 142 ASN A N 1
ATOM 1114 C CA . ASN A 1 142 ? 4.273 -13.270 5.477 1.00 92.75 142 ASN A CA 1
ATOM 1115 C C . ASN A 1 142 ? 5.696 -12.787 5.771 1.00 92.75 142 ASN A C 1
ATOM 1117 O O . ASN A 1 142 ? 6.673 -13.493 5.517 1.00 92.75 142 ASN A O 1
ATOM 1121 N N . LEU A 1 143 ? 5.805 -11.579 6.316 1.00 92.69 143 LEU A N 1
ATOM 1122 C CA . LEU A 1 143 ? 7.073 -10.923 6.612 1.00 92.69 143 LEU A CA 1
ATOM 1123 C C . LEU A 1 143 ? 7.042 -10.357 8.031 1.00 92.69 143 LEU A C 1
ATOM 1125 O O . LEU A 1 143 ? 6.001 -9.902 8.502 1.00 92.69 143 LEU A O 1
ATOM 1129 N N . SER A 1 144 ? 8.200 -10.335 8.688 1.00 91.38 144 SER A N 1
ATOM 1130 C CA . SER A 1 144 ? 8.399 -9.609 9.943 1.00 91.38 144 SER A CA 1
ATOM 1131 C C . SER A 1 144 ? 9.182 -8.335 9.656 1.00 91.38 144 SER A C 1
ATOM 1133 O O . SER A 1 144 ? 10.302 -8.394 9.146 1.00 91.38 144 SER A O 1
ATOM 1135 N N . LEU A 1 145 ? 8.586 -7.185 9.968 1.00 89.56 145 LEU A N 1
ATOM 1136 C CA . LEU A 1 145 ? 9.245 -5.891 9.854 1.00 89.56 145 LEU A CA 1
ATOM 1137 C C . LEU A 1 145 ? 9.865 -5.528 11.203 1.00 89.56 145 LEU A C 1
ATOM 1139 O O . LEU A 1 145 ? 9.196 -5.579 12.232 1.00 89.56 145 LEU A O 1
ATOM 1143 N N . VAL A 1 146 ? 11.150 -5.182 11.186 1.00 90.69 146 VAL A N 1
ATOM 1144 C CA . VAL A 1 146 ? 11.888 -4.740 12.370 1.00 90.69 146 VAL A CA 1
ATOM 1145 C C . VAL A 1 146 ? 12.230 -3.274 12.175 1.00 90.69 146 VAL A C 1
ATOM 1147 O O . VAL A 1 146 ? 12.977 -2.937 11.256 1.00 90.69 146 VAL A O 1
ATOM 1150 N N . ASP A 1 147 ? 11.675 -2.425 13.033 1.00 89.31 147 ASP A N 1
ATOM 1151 C CA . ASP A 1 147 ? 12.023 -1.010 13.090 1.00 89.31 147 ASP A CA 1
ATOM 1152 C C . ASP A 1 147 ? 13.146 -0.796 14.114 1.00 89.31 147 ASP A C 1
ATOM 1154 O O . ASP A 1 147 ? 13.109 -1.345 15.218 1.00 89.31 147 ASP A O 1
ATOM 1158 N N . LEU A 1 148 ? 14.178 -0.052 13.720 1.00 89.31 148 LEU A N 1
ATOM 1159 C CA . LEU A 1 148 ? 15.372 0.194 14.525 1.00 8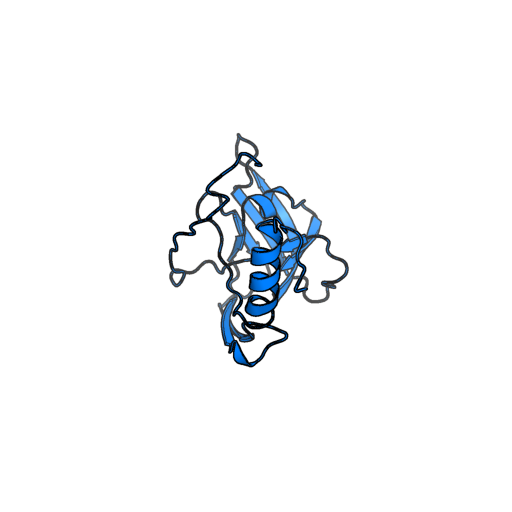9.31 148 LEU A CA 1
ATOM 1160 C C . LEU A 1 148 ? 15.527 1.697 14.732 1.00 89.31 148 LEU A C 1
ATOM 1162 O O . LEU A 1 148 ? 15.727 2.440 13.773 1.00 89.31 148 LEU A O 1
ATOM 1166 N N . ASP A 1 149 ? 15.511 2.116 15.993 1.00 87.38 149 ASP A N 1
ATOM 1167 C CA . ASP A 1 149 ? 15.638 3.518 16.392 1.00 87.38 149 ASP A CA 1
ATOM 1168 C C . ASP A 1 149 ? 16.924 3.758 17.214 1.00 87.38 149 ASP A C 1
ATOM 1170 O O . ASP A 1 149 ? 17.752 2.865 17.425 1.00 87.38 149 ASP A O 1
ATOM 1174 N N . TYR A 1 150 ? 17.115 4.995 17.662 1.00 85.81 150 TYR A N 1
ATOM 1175 C CA . TYR A 1 150 ? 18.205 5.453 18.504 1.00 85.81 150 TYR A CA 1
ATOM 1176 C C . TYR A 1 150 ? 18.468 4.539 19.707 1.00 85.81 150 TYR A C 1
ATOM 1178 O O . TYR A 1 150 ? 17.657 4.426 20.624 1.00 85.81 150 TYR A O 1
ATOM 1186 N N . LEU A 1 151 ? 19.684 3.986 19.777 1.00 85.56 151 LEU A N 1
ATOM 1187 C CA . LEU A 1 151 ? 20.136 3.211 20.938 1.00 85.56 151 LEU A CA 1
ATOM 1188 C C . LEU A 1 151 ? 20.326 4.083 22.197 1.00 85.56 151 LEU A C 1
ATOM 1190 O O . LEU A 1 151 ? 20.217 3.596 23.319 1.00 85.56 151 LEU A O 1
ATOM 1194 N N . ILE A 1 152 ? 20.633 5.373 22.020 1.00 83.69 152 ILE A N 1
ATOM 1195 C CA . ILE A 1 152 ? 20.856 6.338 23.105 1.00 83.69 152 ILE A CA 1
ATOM 1196 C C . ILE A 1 152 ? 19.881 7.501 22.926 1.00 83.69 152 ILE A C 1
ATOM 1198 O O . ILE A 1 152 ? 19.968 8.240 21.951 1.00 83.69 152 ILE A O 1
ATOM 1202 N N . THR A 1 153 ? 18.986 7.692 23.894 1.00 83.38 153 THR A N 1
ATOM 1203 C CA . THR A 1 153 ? 17.913 8.704 23.841 1.00 83.38 153 THR A CA 1
ATOM 1204 C C . THR A 1 153 ? 18.259 10.013 24.555 1.00 83.38 153 THR A C 1
ATOM 1206 O O . THR A 1 153 ? 17.548 11.008 24.419 1.00 83.38 153 THR A O 1
ATOM 1209 N N . LYS A 1 154 ? 19.358 10.044 25.320 1.00 82.44 154 LYS A N 1
ATOM 1210 C CA . LYS A 1 154 ? 19.844 11.252 25.997 1.00 82.44 154 LYS A CA 1
ATOM 1211 C C . LYS A 1 154 ? 20.928 11.931 25.169 1.00 82.44 154 LYS A C 1
ATOM 1213 O O . LYS A 1 154 ? 21.940 11.312 24.844 1.00 82.44 154 LYS A O 1
ATOM 1218 N N . LYS A 1 155 ? 20.725 13.217 24.875 1.00 72.94 155 LYS A N 1
ATOM 1219 C CA . LYS A 1 155 ? 21.747 14.067 24.252 1.00 72.94 155 LYS A CA 1
ATOM 1220 C C . LYS A 1 155 ? 22.908 14.299 25.224 1.00 72.94 155 LYS A C 1
ATOM 1222 O O . LYS A 1 155 ? 22.700 14.307 26.438 1.00 72.94 155 LYS A O 1
ATOM 1227 N N . LYS A 1 156 ? 24.111 14.433 24.668 1.00 64.44 156 LYS A N 1
ATOM 1228 C CA . LYS A 1 156 ? 25.354 14.671 25.408 1.00 64.44 156 LYS A CA 1
ATOM 1229 C C . LYS A 1 156 ? 25.617 16.161 25.578 1.00 64.44 156 LYS A C 1
ATOM 1231 O O . LYS A 1 156 ? 25.273 16.912 24.640 1.00 64.44 156 LYS A O 1
#

Organism: NCBI:txid210225

Radius of gyration: 20.13 Å; chains: 1; bounding box: 60×39×42 Å

pLDDT: mean 91.97, std 7.81, range [57.31, 98.31]